Protein AF-A0AA47N9B8-F1 (afdb_monomer_lite)

Foldseek 3Di:
DVVQLLQCLQLQNVPVVVDDPVVVVVSVVVLLVVLLVVVVVVVVVVVVPVVPDPDDDDDDDDDDDDPAPQPVVPQPPDDPDVSSSVVLVVLSVVSSPDDRDDPPDDRLVVLVVCCSSRVSSSVVNVD

Organism: Merluccius polli (NCBI:txid89951)

pLDDT: mean 72.61, std 20.31, range [30.66, 91.56]

Structure (mmCIF, N/CA/C/O backbone):
data_AF-A0AA47N9B8-F1
#
_entry.id   AF-A0AA47N9B8-F1
#
loop_
_atom_site.group_PDB
_atom_site.id
_atom_site.type_symbol
_atom_site.label_atom_id
_atom_site.label_alt_id
_atom_site.label_comp_id
_atom_site.label_asym_id
_atom_site.label_entity_id
_atom_site.label_seq_id
_atom_site.pdbx_PDB_ins_code
_atom_site.Cartn_x
_atom_site.Cartn_y
_atom_site.Cartn_z
_atom_site.occupancy
_atom_site.B_iso_or_equiv
_atom_site.auth_seq_id
_atom_site.auth_comp_id
_atom_site.auth_asym_id
_atom_site.auth_atom_id
_atom_site.pdbx_PDB_model_num
ATOM 1 N N . MET A 1 1 ? -1.072 -15.631 8.085 1.00 52.84 1 MET A N 1
ATOM 2 C CA . MET A 1 1 ? -1.452 -14.961 6.818 1.00 52.84 1 MET A CA 1
ATOM 3 C C . MET A 1 1 ? -0.482 -13.812 6.495 1.00 52.84 1 MET A C 1
ATOM 5 O O . MET A 1 1 ? -0.861 -12.655 6.611 1.00 52.84 1 MET A O 1
ATOM 9 N N . ARG A 1 2 ? 0.783 -14.103 6.144 1.00 69.06 2 ARG A N 1
ATOM 10 C CA . ARG A 1 2 ? 1.738 -13.087 5.628 1.00 69.06 2 ARG A CA 1
ATOM 11 C C . ARG A 1 2 ? 1.718 -12.980 4.096 1.00 69.06 2 ARG A C 1
ATOM 13 O O . ARG A 1 2 ? 2.203 -12.012 3.534 1.00 69.06 2 ARG A O 1
ATOM 20 N N . LEU A 1 3 ? 1.128 -13.972 3.428 1.00 83.00 3 LEU A N 1
ATOM 21 C CA . LEU A 1 3 ? 1.100 -14.052 1.970 1.00 83.00 3 LEU A CA 1
ATOM 22 C C . LEU A 1 3 ? 0.255 -12.938 1.343 1.00 83.00 3 LEU A C 1
ATOM 24 O O . LEU A 1 3 ? 0.681 -12.325 0.375 1.00 83.00 3 LEU A O 1
ATOM 28 N N . ASN A 1 4 ? -0.912 -12.642 1.916 1.00 86.31 4 ASN A N 1
ATOM 29 C CA . ASN A 1 4 ? -1.838 -11.669 1.333 1.00 86.31 4 ASN A CA 1
ATOM 30 C C . ASN A 1 4 ? -1.316 -10.230 1.456 1.00 86.31 4 ASN A C 1
ATOM 32 O O . ASN A 1 4 ? -1.486 -9.440 0.535 1.00 86.31 4 ASN A O 1
ATOM 36 N N . THR A 1 5 ? -0.638 -9.904 2.563 1.00 87.38 5 THR A N 1
ATOM 37 C CA . THR A 1 5 ? 0.009 -8.596 2.748 1.00 87.38 5 THR A CA 1
ATOM 38 C C . THR A 1 5 ? 1.197 -8.436 1.801 1.00 87.38 5 THR A C 1
ATOM 40 O O . THR A 1 5 ? 1.285 -7.431 1.107 1.00 87.38 5 THR A O 1
ATOM 43 N N . ALA A 1 6 ? 2.046 -9.463 1.675 1.00 87.38 6 ALA A N 1
ATOM 44 C CA . ALA A 1 6 ? 3.146 -9.461 0.710 1.00 87.38 6 ALA A CA 1
ATOM 45 C C . ALA A 1 6 ? 2.652 -9.389 -0.746 1.00 87.38 6 ALA A C 1
ATOM 47 O O . ALA A 1 6 ? 3.266 -8.726 -1.572 1.00 87.38 6 ALA A O 1
ATOM 48 N N . SER A 1 7 ? 1.519 -10.029 -1.054 1.00 89.00 7 SER A N 1
ATOM 49 C CA . SER A 1 7 ? 0.903 -9.974 -2.385 1.00 89.00 7 SER A CA 1
ATOM 50 C C . SER A 1 7 ? 0.353 -8.585 -2.703 1.00 89.00 7 SER A C 1
ATOM 52 O O . SER A 1 7 ? 0.436 -8.155 -3.843 1.00 89.00 7 SER A O 1
ATOM 54 N N . TYR A 1 8 ? -0.186 -7.863 -1.718 1.00 89.75 8 TYR A N 1
ATOM 55 C CA . TYR A 1 8 ? -0.628 -6.480 -1.920 1.00 89.75 8 TYR A CA 1
ATOM 56 C C . TYR A 1 8 ? 0.553 -5.551 -2.224 1.00 89.75 8 TYR A C 1
ATOM 58 O O . TYR A 1 8 ? 0.480 -4.706 -3.114 1.00 89.75 8 TYR A O 1
ATOM 66 N N . LEU A 1 9 ? 1.662 -5.735 -1.507 1.00 90.12 9 LEU A N 1
ATOM 67 C CA . LEU A 1 9 ? 2.900 -4.974 -1.692 1.00 90.12 9 LEU A CA 1
ATOM 68 C C . LEU A 1 9 ? 3.682 -5.397 -2.943 1.00 90.12 9 LEU A C 1
ATOM 70 O O . LEU A 1 9 ? 4.747 -4.853 -3.220 1.00 90.12 9 LEU A O 1
ATOM 74 N N . ASP A 1 10 ? 3.176 -6.359 -3.709 1.00 89.38 10 ASP A N 1
ATOM 75 C CA . ASP A 1 10 ? 3.712 -6.685 -5.018 1.00 89.38 10 ASP A CA 1
ATOM 76 C C . ASP A 1 10 ? 2.966 -5.864 -6.088 1.00 89.38 10 ASP A C 1
ATOM 78 O O . ASP A 1 10 ? 1.774 -6.097 -6.317 1.00 89.38 10 ASP A O 1
ATOM 82 N N . PRO A 1 11 ? 3.649 -4.953 -6.808 1.00 87.38 11 PRO A N 1
ATOM 83 C CA . PRO A 1 11 ? 3.044 -4.134 -7.862 1.00 87.38 11 PRO A CA 1
ATOM 84 C C . PRO A 1 11 ? 2.436 -4.952 -9.012 1.00 87.38 11 PRO A C 1
ATOM 86 O O . PRO A 1 11 ? 1.704 -4.422 -9.845 1.00 87.38 11 PRO A O 1
ATOM 89 N N . ARG A 1 12 ? 2.733 -6.255 -9.096 1.00 87.56 12 ARG A N 1
ATOM 90 C CA . ARG A 1 12 ? 2.124 -7.179 -10.064 1.00 87.56 12 ARG A CA 1
ATOM 91 C C . ARG A 1 12 ? 0.718 -7.619 -9.642 1.00 87.56 12 ARG A C 1
ATOM 93 O O . ARG A 1 12 ? -0.083 -8.004 -10.489 1.00 87.56 12 ARG A O 1
ATOM 100 N N . PHE A 1 13 ? 0.402 -7.557 -8.347 1.00 85.56 13 PHE A N 1
ATOM 101 C CA . PHE A 1 13 ? -0.820 -8.104 -7.749 1.00 85.56 13 PHE A CA 1
ATOM 102 C C . PHE A 1 13 ? -1.672 -7.051 -7.014 1.00 85.56 13 PHE A C 1
ATOM 104 O O . PHE A 1 13 ? -2.461 -7.402 -6.135 1.00 85.56 13 PHE A O 1
ATOM 111 N N . LEU A 1 14 ? -1.602 -5.784 -7.450 1.00 79.50 14 LEU A N 1
ATOM 112 C CA . LEU A 1 14 ? -2.298 -4.613 -6.878 1.00 79.50 14 LEU A CA 1
ATOM 113 C C .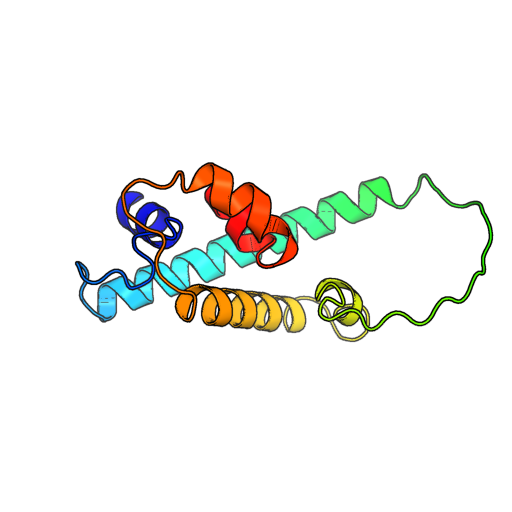 LEU A 1 14 ? -3.762 -4.856 -6.482 1.00 79.50 14 LEU A C 1
ATOM 115 O O . LEU A 1 14 ? -4.232 -4.398 -5.446 1.00 79.50 14 LEU A O 1
ATOM 119 N N . ARG A 1 15 ? -4.510 -5.581 -7.319 1.00 79.81 15 ARG A N 1
ATOM 120 C CA . ARG A 1 15 ? -5.965 -5.743 -7.166 1.00 79.81 15 ARG A CA 1
ATOM 121 C C . ARG A 1 15 ? -6.377 -6.952 -6.336 1.00 79.81 15 ARG A C 1
ATOM 123 O O . ARG A 1 15 ? -7.571 -7.149 -6.147 1.00 79.81 15 ARG A O 1
ATOM 130 N N . LEU A 1 16 ? -5.422 -7.780 -5.894 1.00 84.69 16 LEU A N 1
ATOM 131 C CA . LEU A 1 16 ? -5.682 -8.999 -5.119 1.00 84.69 16 LEU A CA 1
ATOM 132 C C . LEU A 1 16 ? -6.866 -9.820 -5.673 1.00 84.69 16 LEU A C 1
ATOM 134 O O . LEU A 1 16 ? -7.707 -10.303 -4.921 1.00 84.69 16 LEU A O 1
ATOM 138 N N . ILE A 1 17 ? -6.936 -9.984 -7.002 1.00 83.56 17 ILE A N 1
ATOM 139 C CA . ILE A 1 17 ? -8.084 -10.601 -7.703 1.00 83.56 17 ILE A CA 1
ATOM 140 C C . ILE A 1 17 ? -8.382 -12.045 -7.270 1.00 83.56 17 ILE A C 1
ATOM 142 O O . ILE A 1 17 ? -9.436 -12.582 -7.582 1.00 83.56 17 ILE A O 1
ATOM 146 N N . HIS A 1 18 ? -7.438 -12.672 -6.572 1.00 83.25 18 HIS A N 1
ATOM 147 C CA . HIS A 1 18 ? -7.546 -14.018 -6.024 1.00 83.25 18 HIS A CA 1
ATOM 148 C C . HIS A 1 18 ? -8.242 -14.062 -4.649 1.00 83.25 18 HIS A C 1
ATOM 150 O O . HIS A 1 18 ? -8.471 -15.149 -4.127 1.00 83.25 18 HIS A O 1
ATOM 156 N N . LEU A 1 19 ? -8.551 -12.909 -4.046 1.00 87.62 19 LEU A N 1
ATOM 157 C CA . LEU A 1 19 ? -9.214 -12.790 -2.747 1.00 87.62 19 LEU A CA 1
ATOM 158 C C . LEU A 1 19 ? -10.635 -12.242 -2.890 1.00 87.62 19 LEU A C 1
ATOM 160 O O . LEU A 1 19 ? -10.911 -11.405 -3.748 1.00 87.62 19 LEU A O 1
ATOM 164 N N . GLU A 1 20 ? -11.518 -12.657 -1.984 1.00 90.19 20 GLU A N 1
ATOM 165 C CA . GLU A 1 20 ? -12.847 -12.062 -1.815 1.00 90.19 20 GLU A CA 1
ATOM 166 C C . GLU A 1 20 ? -12.761 -10.635 -1.258 1.00 90.19 20 GLU A C 1
ATOM 168 O O . GLU A 1 20 ? -11.800 -10.286 -0.568 1.00 90.19 20 GLU A O 1
ATOM 173 N N . ARG A 1 21 ? -13.795 -9.815 -1.493 1.00 87.31 21 ARG A N 1
ATOM 174 C CA . ARG A 1 21 ? -13.819 -8.408 -1.050 1.00 87.31 21 ARG A CA 1
ATOM 175 C C . ARG A 1 21 ? -13.578 -8.246 0.452 1.00 87.31 21 ARG A C 1
ATOM 177 O O . ARG A 1 21 ? -12.796 -7.385 0.840 1.00 87.31 21 ARG A O 1
ATOM 184 N N . ASP A 1 22 ? -14.148 -9.119 1.279 1.00 90.19 22 ASP A N 1
ATOM 185 C CA . ASP A 1 22 ? -13.959 -9.072 2.735 1.00 90.19 22 ASP A CA 1
ATOM 186 C C . ASP A 1 22 ? -12.501 -9.341 3.134 1.00 90.19 22 ASP A C 1
ATOM 188 O O . ASP A 1 22 ? -11.968 -8.749 4.072 1.00 90.19 22 ASP A O 1
ATOM 192 N N . GLN A 1 23 ? -11.823 -10.230 2.403 1.00 88.44 23 GLN A N 1
ATOM 193 C CA . GLN A 1 23 ? -10.409 -10.535 2.622 1.00 88.44 23 GLN A CA 1
ATOM 194 C C . GLN A 1 23 ? -9.517 -9.399 2.118 1.00 88.44 23 GLN A C 1
ATOM 196 O O . GLN A 1 23 ? -8.545 -9.051 2.784 1.00 88.44 23 GLN A O 1
ATOM 201 N N . GLN A 1 24 ? -9.859 -8.787 0.982 1.00 89.12 24 GLN A N 1
ATOM 202 C CA . GLN A 1 24 ? -9.160 -7.607 0.471 1.00 89.12 24 GLN A CA 1
ATOM 203 C C . GLN A 1 24 ? -9.242 -6.449 1.469 1.00 89.12 24 GLN A C 1
ATOM 205 O O . GLN A 1 24 ? -8.222 -5.833 1.771 1.00 89.12 24 GLN A O 1
ATOM 210 N N . GLN A 1 25 ? -10.425 -6.191 2.033 1.00 89.12 25 GLN A N 1
ATOM 211 C CA . GLN A 1 25 ? -10.611 -5.138 3.026 1.00 89.12 25 GLN A CA 1
ATOM 212 C C . GLN A 1 25 ? -9.784 -5.398 4.291 1.00 89.12 25 GLN A C 1
ATOM 214 O O . GLN A 1 25 ? -9.053 -4.512 4.725 1.00 89.12 25 GLN A O 1
ATOM 219 N N . LYS A 1 26 ? -9.791 -6.631 4.815 1.00 90.94 26 LYS A N 1
ATOM 220 C CA . LYS A 1 26 ? -8.945 -7.015 5.960 1.00 90.94 26 LYS A CA 1
ATOM 221 C C . LYS A 1 26 ? -7.457 -6.793 5.695 1.00 90.94 26 LYS A C 1
ATOM 223 O O . LYS A 1 26 ? -6.728 -6.378 6.592 1.00 90.94 26 LYS A O 1
ATOM 228 N N . VAL A 1 27 ? -6.988 -7.080 4.479 1.00 90.19 27 VAL A N 1
ATOM 229 C CA . VAL A 1 27 ? -5.587 -6.846 4.095 1.00 90.19 27 VAL A CA 1
ATOM 230 C C . VAL A 1 27 ? -5.279 -5.351 4.052 1.00 90.19 27 VAL A C 1
ATOM 232 O O . VAL A 1 27 ? -4.251 -4.944 4.584 1.00 90.19 27 VAL A O 1
ATOM 235 N N . ARG A 1 28 ? -6.175 -4.532 3.490 1.00 88.75 28 ARG A N 1
ATOM 236 C CA . ARG A 1 28 ? -6.019 -3.069 3.435 1.00 88.75 28 ARG A CA 1
ATOM 237 C C . ARG A 1 28 ? -5.986 -2.445 4.826 1.00 88.75 28 ARG A C 1
ATOM 239 O O . ARG A 1 28 ? -5.090 -1.661 5.110 1.00 88.75 28 ARG A O 1
ATOM 246 N N . GLU A 1 29 ? -6.923 -2.813 5.696 1.00 90.38 29 GLU A N 1
ATOM 247 C CA . GLU A 1 29 ? -6.979 -2.324 7.081 1.00 90.38 29 GLU A CA 1
ATOM 248 C C . GLU A 1 29 ? -5.714 -2.701 7.851 1.00 90.38 29 GLU A C 1
ATOM 250 O O . GLU A 1 29 ? -5.134 -1.872 8.552 1.00 90.38 29 GLU A O 1
ATOM 255 N N . LYS A 1 30 ? -5.236 -3.932 7.656 1.00 90.44 30 LYS A N 1
ATOM 256 C CA . LYS A 1 30 ? -3.992 -4.392 8.261 1.00 90.44 30 LYS A CA 1
ATOM 257 C C . LYS A 1 30 ? -2.779 -3.601 7.766 1.00 90.44 30 LYS A C 1
ATOM 259 O O . LYS A 1 30 ? -1.969 -3.183 8.584 1.00 90.44 30 LYS A O 1
ATOM 264 N N . ILE A 1 31 ? -2.663 -3.381 6.457 1.00 90.25 31 ILE A N 1
ATOM 265 C CA . ILE A 1 31 ? -1.561 -2.599 5.878 1.00 90.25 31 ILE A CA 1
ATOM 266 C C . ILE A 1 31 ? -1.619 -1.148 6.338 1.00 90.25 31 ILE A C 1
ATOM 268 O O . ILE A 1 31 ? -0.585 -0.599 6.687 1.00 90.25 31 ILE A O 1
ATOM 272 N N . LYS A 1 32 ? -2.810 -0.548 6.421 1.00 89.75 32 LYS A N 1
ATOM 273 C CA . LYS A 1 32 ? -2.977 0.796 6.981 1.00 89.75 32 LYS A CA 1
ATOM 274 C C . LYS A 1 32 ? -2.447 0.868 8.416 1.00 89.75 32 LYS A C 1
ATOM 276 O O . LYS A 1 32 ? -1.708 1.790 8.727 1.00 89.75 32 LYS A O 1
ATOM 281 N N . GLY A 1 33 ? -2.771 -0.117 9.257 1.00 87.88 33 GLY A N 1
ATOM 282 C CA . GLY A 1 33 ? -2.244 -0.196 10.622 1.00 87.88 33 GLY A CA 1
ATOM 283 C C . GLY A 1 33 ? -0.721 -0.347 10.671 1.00 87.88 33 GLY A C 1
ATOM 284 O O . GLY A 1 33 ? -0.065 0.361 11.426 1.00 87.88 33 GLY A O 1
ATOM 285 N N . GLU A 1 34 ? -0.145 -1.222 9.840 1.00 88.25 34 GLU A N 1
ATOM 286 C CA . GLU A 1 34 ? 1.315 -1.389 9.755 1.00 88.25 34 GLU A CA 1
ATOM 287 C C . GLU A 1 34 ? 2.012 -0.116 9.246 1.00 88.25 34 GLU A C 1
ATOM 289 O O . GLU A 1 34 ? 3.058 0.254 9.769 1.00 88.25 34 GLU A O 1
ATOM 294 N N . LEU A 1 35 ? 1.415 0.596 8.286 1.00 87.62 35 LEU A N 1
ATOM 295 C CA . LEU A 1 35 ? 1.921 1.879 7.797 1.00 87.62 35 LEU A CA 1
ATOM 296 C C . LE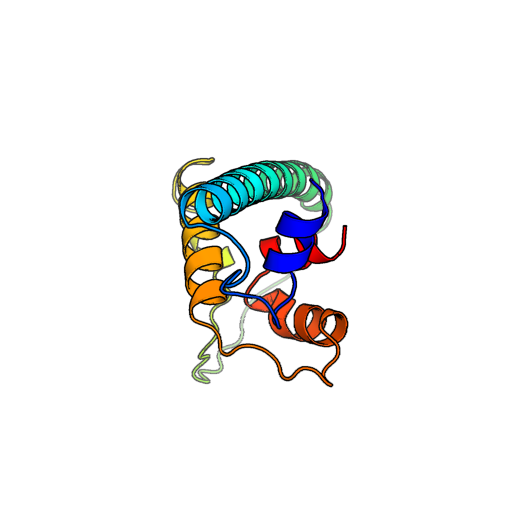U A 1 35 ? 1.874 2.969 8.869 1.00 87.62 35 LEU A C 1
ATOM 298 O O . LEU A 1 35 ? 2.816 3.745 8.965 1.00 87.62 35 LEU A O 1
ATOM 302 N N . THR A 1 36 ? 0.813 3.029 9.680 1.00 86.50 36 THR A N 1
ATOM 303 C CA . THR A 1 36 ? 0.726 3.988 10.791 1.00 86.50 36 THR A CA 1
ATOM 304 C C . THR A 1 36 ? 1.831 3.749 11.814 1.00 86.50 36 THR A C 1
ATOM 306 O O . THR A 1 36 ? 2.503 4.701 12.188 1.00 86.50 36 THR A O 1
ATOM 309 N N . VAL A 1 37 ? 2.094 2.490 12.181 1.00 86.12 37 VAL A N 1
ATOM 310 C CA . VAL A 1 37 ? 3.197 2.149 13.097 1.00 86.12 37 VAL A CA 1
ATOM 311 C C . VAL A 1 37 ? 4.555 2.544 12.509 1.00 86.12 37 VAL A C 1
ATOM 313 O O . VAL A 1 37 ? 5.403 3.053 13.229 1.00 86.12 37 VAL A O 1
ATOM 316 N N . ILE A 1 38 ? 4.771 2.338 11.205 1.00 82.56 38 ILE A N 1
ATOM 317 C CA . ILE A 1 38 ? 6.026 2.733 10.543 1.00 82.56 38 ILE A CA 1
ATOM 318 C C . ILE A 1 38 ? 6.183 4.252 10.505 1.00 82.56 38 ILE A C 1
ATOM 320 O O . ILE A 1 38 ? 7.274 4.743 10.766 1.00 82.56 38 ILE A O 1
ATOM 324 N N . ALA A 1 39 ? 5.114 4.982 10.186 1.00 79.44 39 ALA A N 1
ATOM 325 C CA . ALA A 1 39 ? 5.145 6.439 10.152 1.00 79.44 39 ALA A CA 1
ATOM 326 C C . ALA A 1 39 ? 5.430 7.027 11.543 1.00 79.44 39 ALA A C 1
ATOM 328 O O . ALA A 1 39 ? 6.204 7.968 11.659 1.00 79.44 39 ALA A O 1
ATOM 329 N N . GLU A 1 40 ? 4.859 6.447 12.601 1.00 76.75 40 GLU A N 1
ATOM 330 C CA . GLU A 1 40 ? 5.169 6.825 13.986 1.00 76.75 40 GLU A CA 1
ATOM 331 C C . GLU A 1 40 ? 6.629 6.491 14.354 1.00 76.75 40 GLU A C 1
ATOM 333 O O . GLU A 1 40 ? 7.320 7.344 14.900 1.00 76.75 40 GLU A O 1
ATOM 338 N N . GLU A 1 41 ? 7.143 5.311 13.968 1.00 71.56 41 GLU A N 1
ATOM 339 C CA . GLU A 1 41 ? 8.560 4.936 14.159 1.00 71.56 41 GLU A CA 1
ATOM 340 C C . GLU A 1 41 ? 9.553 5.870 13.433 1.00 71.56 41 GLU A C 1
ATOM 342 O O . GLU A 1 41 ? 10.723 5.915 13.823 1.00 71.56 41 GLU A O 1
ATOM 347 N N . GLU A 1 42 ? 9.156 6.544 12.346 1.00 65.12 42 GLU A N 1
ATOM 348 C CA . GLU A 1 42 ? 10.022 7.493 11.627 1.00 65.12 42 GLU A CA 1
ATOM 349 C C . GLU A 1 42 ? 10.055 8.865 12.306 1.00 65.12 42 GLU A C 1
ATOM 351 O O . GLU A 1 42 ? 11.142 9.415 12.459 1.00 65.12 42 GLU A O 1
ATOM 356 N N . VAL A 1 43 ? 8.924 9.362 12.823 1.00 56.97 43 VAL A N 1
ATOM 357 C CA . VAL A 1 43 ? 8.884 10.618 13.600 1.00 56.97 43 VAL A CA 1
ATOM 358 C C . VAL A 1 43 ? 9.827 10.547 14.809 1.00 56.97 43 VAL A C 1
ATOM 360 O O . VAL A 1 43 ? 10.597 11.473 15.044 1.00 56.97 43 VAL A O 1
ATOM 363 N N . ASP A 1 44 ? 9.857 9.413 15.518 1.00 48.47 44 ASP A N 1
ATOM 364 C CA . ASP A 1 44 ? 10.779 9.203 16.646 1.00 48.47 44 ASP A CA 1
ATOM 365 C C . ASP A 1 44 ? 12.268 9.150 16.235 1.00 48.47 44 ASP A C 1
ATOM 367 O O . ASP A 1 44 ? 13.146 9.387 17.064 1.00 48.47 44 ASP A O 1
ATOM 371 N N . LYS A 1 45 ? 12.586 8.828 14.972 1.00 49.50 45 LYS A N 1
ATOM 372 C CA . LYS A 1 45 ? 13.973 8.794 14.463 1.00 49.50 45 LYS A CA 1
ATOM 373 C C . LYS A 1 45 ? 14.431 10.129 13.899 1.00 49.50 45 LYS A C 1
ATOM 375 O O . LYS A 1 45 ? 15.622 10.429 13.951 1.00 49.50 45 LYS A O 1
ATOM 380 N N . GLU A 1 46 ? 13.510 10.909 13.350 1.00 44.94 46 GLU A N 1
ATOM 381 C CA . GLU A 1 46 ? 13.804 12.231 12.810 1.00 44.94 46 GLU A CA 1
ATOM 382 C C . GLU A 1 46 ? 14.182 13.206 13.937 1.00 44.94 46 GLU A C 1
ATOM 384 O O . GLU A 1 46 ? 15.170 13.921 13.790 1.00 44.94 46 GLU A O 1
ATOM 389 N N . ASP A 1 47 ? 13.527 13.144 15.106 1.00 36.47 47 ASP A N 1
ATOM 390 C CA . ASP A 1 47 ? 13.856 13.965 16.290 1.00 36.47 47 ASP A CA 1
ATOM 391 C C . ASP A 1 47 ? 15.285 13.735 16.850 1.00 36.47 47 ASP A C 1
ATOM 393 O O . ASP A 1 47 ? 15.853 14.625 17.490 1.00 36.47 47 ASP A O 1
ATOM 397 N N . GLU A 1 48 ? 15.923 12.588 16.578 1.00 38.38 48 GLU A N 1
ATOM 398 C CA . GLU A 1 48 ? 17.322 12.329 16.970 1.00 38.38 48 GLU A CA 1
ATOM 399 C C . GLU A 1 48 ? 18.360 12.885 15.971 1.00 38.38 48 GLU A C 1
ATOM 401 O O . GLU A 1 48 ? 19.505 13.137 16.360 1.00 38.38 48 GLU A O 1
ATOM 406 N N . GLU A 1 49 ? 17.996 13.130 14.704 1.00 39.25 49 GLU A N 1
ATOM 407 C CA . GLU A 1 49 ? 18.934 13.607 13.670 1.00 39.25 49 GLU A CA 1
ATOM 408 C C . GLU A 1 49 ? 18.876 15.127 13.405 1.00 39.25 49 GLU A C 1
ATOM 410 O O . GLU A 1 49 ? 19.854 15.690 12.898 1.00 39.25 49 GLU A O 1
ATOM 415 N N . VAL A 1 50 ? 17.815 15.850 13.805 1.00 39.91 50 VAL A N 1
ATOM 416 C CA . VAL A 1 50 ? 17.719 17.313 13.553 1.00 39.91 50 VAL A CA 1
ATOM 417 C C . VAL A 1 50 ? 18.577 18.174 14.499 1.00 39.91 50 VAL A C 1
ATOM 419 O O . VAL A 1 50 ? 18.752 19.372 14.268 1.00 39.91 50 VAL A O 1
ATOM 422 N N . ALA A 1 51 ? 19.193 17.603 15.539 1.00 37.03 51 ALA A N 1
ATOM 423 C CA . ALA A 1 51 ? 20.038 18.360 16.473 1.00 37.03 51 ALA A CA 1
ATOM 424 C C . ALA A 1 51 ? 21.462 18.664 15.950 1.00 37.03 51 ALA A C 1
ATOM 426 O O . ALA A 1 51 ? 22.208 19.394 16.606 1.00 37.03 51 ALA A O 1
ATOM 427 N N . ALA A 1 52 ? 21.869 18.128 14.791 1.00 40.72 52 ALA A N 1
ATOM 428 C CA . ALA A 1 52 ? 23.274 18.156 14.367 1.00 40.72 52 ALA A CA 1
ATOM 429 C C . ALA A 1 52 ? 23.629 19.115 13.217 1.00 40.72 52 ALA A C 1
ATOM 431 O O . ALA A 1 52 ? 24.820 19.298 12.964 1.00 40.72 52 ALA A O 1
ATOM 432 N N . MET A 1 53 ? 22.678 19.739 12.510 1.00 37.47 53 MET A N 1
ATOM 433 C CA . MET A 1 53 ? 23.015 20.507 11.294 1.00 37.47 53 MET A CA 1
ATOM 434 C C . MET A 1 53 ? 22.323 21.870 11.197 1.00 37.47 53 MET A C 1
ATOM 436 O O . MET A 1 53 ? 21.693 22.208 10.201 1.00 37.47 53 MET A O 1
ATOM 440 N N . ALA A 1 54 ? 22.514 22.711 12.212 1.00 42.34 54 ALA A N 1
ATOM 441 C CA . ALA A 1 54 ? 22.366 24.152 12.045 1.00 42.34 54 ALA A CA 1
ATOM 442 C C . ALA A 1 54 ? 23.689 24.736 11.527 1.00 42.34 54 ALA A C 1
ATOM 444 O O . ALA A 1 54 ? 24.619 24.886 12.314 1.00 42.34 54 ALA A O 1
ATOM 445 N N . THR A 1 55 ? 23.787 25.050 10.227 1.00 36.03 55 THR A N 1
ATOM 446 C CA . THR A 1 55 ? 24.479 26.234 9.657 1.00 36.03 55 THR A CA 1
ATOM 447 C C . THR A 1 55 ? 24.442 26.182 8.123 1.00 36.03 55 THR A C 1
ATOM 449 O O . THR A 1 55 ? 25.046 25.294 7.529 1.00 36.03 55 THR A O 1
ATOM 452 N N . GLY A 1 56 ? 23.852 27.205 7.486 1.00 33.72 56 GLY A N 1
ATOM 453 C CA . GLY A 1 56 ? 24.348 27.694 6.189 1.00 33.72 56 GLY A CA 1
ATOM 454 C C . GLY A 1 56 ? 23.339 27.932 5.055 1.00 33.72 56 GLY A C 1
ATOM 455 O O . GLY A 1 56 ? 23.200 27.091 4.183 1.00 33.72 56 GLY A O 1
ATOM 456 N N . THR A 1 57 ? 22.779 29.149 5.023 1.00 32.75 57 THR A N 1
ATOM 457 C CA . THR A 1 57 ? 22.738 30.070 3.856 1.00 32.75 57 THR A CA 1
ATOM 458 C C . THR A 1 57 ? 21.904 29.725 2.595 1.00 32.75 57 THR A C 1
ATOM 460 O O . THR A 1 57 ? 22.236 28.840 1.818 1.00 32.75 57 THR A O 1
ATOM 463 N N . ALA A 1 58 ? 20.878 30.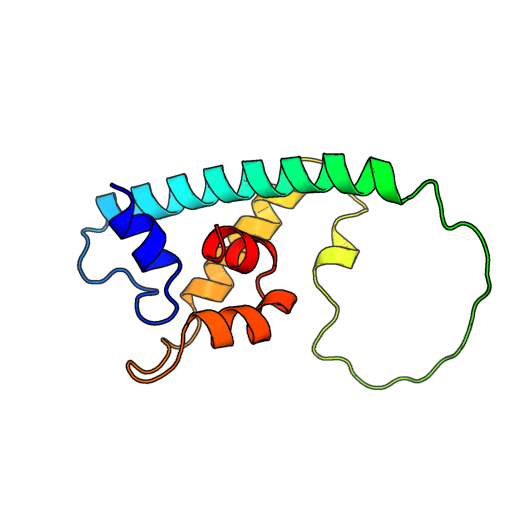554 2.335 1.00 36.84 58 ALA A N 1
ATOM 464 C CA . ALA A 1 58 ? 20.121 30.713 1.070 1.00 36.84 58 ALA A CA 1
ATOM 465 C C . ALA A 1 58 ? 20.860 31.644 0.059 1.00 36.84 58 ALA A C 1
ATOM 467 O O . ALA A 1 58 ? 21.936 32.126 0.419 1.00 36.84 58 ALA A O 1
ATOM 468 N N . PRO A 1 59 ? 20.311 32.080 -1.108 1.00 56.53 59 PRO A N 1
ATOM 469 C CA . PRO A 1 59 ? 19.194 31.608 -1.954 1.00 56.53 59 PRO A CA 1
ATOM 470 C C . PRO A 1 59 ? 19.597 31.438 -3.453 1.00 56.53 59 PRO A C 1
ATOM 472 O O . PRO A 1 59 ? 20.670 31.867 -3.874 1.00 56.53 59 PRO A O 1
ATOM 475 N N . GLY A 1 60 ? 18.722 30.885 -4.305 1.00 30.66 60 GLY A N 1
ATOM 476 C CA . GLY A 1 60 ? 18.938 30.895 -5.762 1.00 30.66 60 GLY A CA 1
ATOM 477 C C . GLY A 1 60 ? 17.756 30.380 -6.583 1.00 30.66 60 GLY A C 1
ATOM 478 O O . GLY A 1 60 ? 17.548 29.176 -6.688 1.00 30.66 60 GLY A O 1
ATOM 479 N N . GLU A 1 61 ? 17.003 31.312 -7.167 1.00 44.53 61 GLU A N 1
ATOM 480 C CA . GLU A 1 61 ? 15.930 31.095 -8.144 1.00 44.53 61 GLU A CA 1
ATOM 481 C C . GLU A 1 61 ? 16.390 30.268 -9.352 1.00 44.53 61 GLU A C 1
ATOM 483 O O . GLU A 1 61 ? 17.429 30.564 -9.935 1.00 44.53 61 GLU A O 1
ATOM 488 N N . ASN A 1 62 ? 15.569 29.301 -9.776 1.00 42.34 62 ASN A N 1
ATOM 489 C CA . ASN A 1 62 ? 15.347 28.959 -11.184 1.00 42.34 62 ASN A CA 1
ATOM 490 C C . ASN A 1 62 ? 14.011 28.218 -11.318 1.00 42.34 62 ASN A C 1
ATOM 492 O O . ASN A 1 62 ? 13.863 27.063 -10.926 1.00 42.34 62 ASN A O 1
ATOM 496 N N . HIS A 1 63 ? 13.031 28.917 -11.884 1.00 49.62 63 HIS A N 1
ATOM 497 C CA . HIS A 1 63 ? 11.709 28.409 -12.224 1.00 49.62 63 HIS A CA 1
ATOM 498 C C . HIS A 1 63 ? 11.823 27.349 -13.330 1.00 49.62 63 HIS A C 1
ATOM 500 O O . HIS A 1 63 ? 11.922 27.676 -14.514 1.00 49.62 63 HIS A O 1
ATOM 506 N N . ASN A 1 64 ? 11.791 26.074 -12.943 1.00 40.31 64 ASN A N 1
ATOM 507 C CA . ASN A 1 64 ? 11.533 24.967 -13.851 1.00 40.31 64 ASN A CA 1
ATOM 508 C C . ASN A 1 64 ? 10.385 24.148 -13.261 1.00 40.31 64 ASN A C 1
ATOM 510 O O . ASN A 1 64 ? 10.482 23.651 -12.143 1.00 40.31 64 ASN A O 1
ATOM 514 N N . GLN A 1 65 ? 9.272 24.097 -13.988 1.00 48.91 65 GLN A N 1
ATOM 515 C CA . GLN A 1 65 ? 8.018 23.469 -13.578 1.00 48.91 65 GLN A CA 1
ATOM 516 C C . GLN A 1 65 ? 8.244 22.017 -13.141 1.00 48.91 65 GLN A C 1
ATOM 518 O O . GLN A 1 65 ? 8.415 21.116 -13.963 1.00 48.91 65 GLN A O 1
ATOM 523 N N . CYS A 1 66 ? 8.246 21.816 -11.824 1.00 38.75 66 CYS A N 1
ATOM 524 C CA . CYS A 1 66 ? 8.356 20.526 -11.172 1.00 38.75 66 CYS A CA 1
ATOM 525 C C . CYS A 1 66 ? 6.955 19.910 -11.065 1.00 38.75 66 CYS A C 1
ATOM 527 O O . CYS A 1 66 ? 6.171 20.251 -10.183 1.00 38.75 66 CYS A O 1
ATOM 529 N N . TYR A 1 67 ? 6.622 18.982 -11.964 1.00 50.31 67 TYR A N 1
ATOM 530 C CA . TYR A 1 67 ? 5.610 17.967 -11.660 1.00 50.31 67 TYR A CA 1
ATOM 531 C C . TYR A 1 67 ? 6.217 16.999 -10.639 1.00 50.31 67 TYR A C 1
ATOM 533 O O . TYR A 1 67 ? 6.687 15.923 -11.002 1.00 50.31 67 TYR A O 1
ATOM 541 N N . GLY A 1 68 ? 6.293 17.410 -9.377 1.00 44.31 68 GLY A N 1
ATOM 542 C CA . GLY A 1 68 ? 6.961 16.601 -8.363 1.00 44.31 68 GLY A CA 1
ATOM 543 C C . GLY A 1 68 ? 7.366 17.364 -7.116 1.00 44.31 68 GLY A C 1
ATOM 544 O O . GLY A 1 68 ? 8.448 17.106 -6.601 1.00 44.31 68 GLY A O 1
ATOM 545 N N . GLU A 1 69 ? 6.524 18.282 -6.635 1.00 43.62 69 GLU A N 1
ATOM 546 C CA . GLU A 1 69 ? 6.628 18.709 -5.237 1.00 43.62 69 GLU A CA 1
ATOM 547 C C . GLU A 1 69 ? 6.548 17.440 -4.374 1.00 43.62 69 GLU A C 1
ATOM 549 O O . GLU A 1 69 ? 5.593 16.658 -4.515 1.00 43.62 69 GLU A O 1
ATOM 554 N N . PRO A 1 70 ? 7.567 17.156 -3.554 1.00 48.44 70 PRO A N 1
ATOM 555 C CA . PRO A 1 70 ? 7.572 15.954 -2.762 1.00 48.44 70 PRO A CA 1
ATOM 556 C C . PRO A 1 70 ? 6.516 16.127 -1.663 1.00 48.44 70 PRO A C 1
ATOM 558 O O . PRO A 1 70 ? 6.576 17.022 -0.830 1.00 48.44 70 PRO A O 1
ATOM 561 N N . PHE A 1 71 ? 5.498 15.270 -1.701 1.00 51.12 71 PHE A N 1
ATOM 562 C CA . PHE A 1 71 ? 4.258 15.386 -0.922 1.00 51.12 71 PHE A CA 1
ATOM 563 C C . PHE A 1 71 ? 4.445 15.512 0.609 1.00 51.12 71 PHE A C 1
ATOM 565 O O . PHE A 1 71 ? 3.503 15.872 1.311 1.00 51.12 71 PHE A O 1
ATOM 572 N N . TRP A 1 72 ? 5.645 15.246 1.132 1.00 51.38 72 TRP A N 1
ATOM 573 C CA . TRP A 1 72 ? 5.962 15.352 2.556 1.00 51.38 72 TRP A CA 1
ATOM 574 C C . TRP A 1 72 ? 6.100 16.803 3.059 1.00 51.38 72 TRP A C 1
ATOM 576 O O . TRP A 1 72 ? 5.820 17.045 4.227 1.00 51.38 72 TRP A O 1
ATOM 586 N N . GLU A 1 73 ? 6.403 17.787 2.202 1.00 45.16 73 GLU A N 1
ATOM 587 C CA . GLU A 1 73 ? 6.616 19.188 2.628 1.00 45.16 73 GLU A CA 1
ATOM 588 C C . GLU A 1 73 ? 5.336 19.935 3.062 1.00 45.16 73 GLU A C 1
ATOM 590 O O . GLU A 1 73 ? 5.407 21.025 3.623 1.00 45.16 73 GLU A O 1
ATOM 595 N N . CYS A 1 74 ? 4.141 19.373 2.848 1.00 42.94 74 CYS A N 1
ATOM 596 C CA . CYS A 1 74 ? 2.877 20.010 3.252 1.00 42.94 74 CYS A CA 1
ATOM 597 C C . CYS A 1 74 ? 2.294 19.494 4.579 1.00 42.94 74 CYS A C 1
ATOM 599 O O . CYS A 1 74 ? 1.273 20.018 5.030 1.00 42.94 74 CYS A O 1
ATOM 601 N N . ALA A 1 75 ? 2.897 18.483 5.213 1.00 49.06 75 ALA A N 1
ATOM 602 C CA . ALA A 1 75 ? 2.362 17.902 6.448 1.00 49.06 75 ALA A CA 1
ATOM 603 C C . ALA A 1 75 ? 2.672 18.734 7.711 1.00 49.06 75 ALA A C 1
ATOM 605 O O . ALA A 1 75 ? 2.009 18.559 8.732 1.00 49.06 75 ALA A O 1
ATOM 606 N N . ASP A 1 76 ? 3.612 19.680 7.634 1.00 44.72 76 ASP A N 1
ATOM 607 C CA . ASP A 1 76 ? 4.188 20.359 8.805 1.00 44.72 76 ASP A CA 1
ATOM 608 C C . ASP A 1 76 ? 3.284 21.412 9.479 1.00 44.72 76 ASP A C 1
ATOM 610 O O . ASP A 1 76 ? 3.644 21.998 10.497 1.00 44.72 76 ASP A O 1
ATOM 614 N N . THR A 1 77 ? 2.085 21.693 8.949 1.00 45.19 77 THR A N 1
ATOM 615 C CA . THR A 1 77 ? 1.268 22.820 9.453 1.00 45.19 77 THR A CA 1
ATOM 616 C C . THR A 1 77 ? -0.007 22.455 10.211 1.00 45.19 77 THR A C 1
ATOM 618 O O . THR A 1 77 ? -0.593 23.346 10.825 1.00 45.19 77 THR A O 1
ATOM 621 N N . LEU A 1 78 ? -0.436 21.187 10.285 1.00 43.84 78 LEU A N 1
ATOM 622 C CA . LEU A 1 78 ? -1.616 20.822 11.086 1.00 43.84 78 LEU A CA 1
ATOM 623 C C . LEU A 1 78 ? -1.518 19.425 11.725 1.00 43.84 78 LEU A C 1
ATOM 625 O O . LEU A 1 78 ? -1.862 18.425 11.106 1.00 43.84 78 LEU A O 1
ATOM 629 N N . GLY A 1 79 ? -1.178 19.392 13.017 1.00 40.94 79 GLY A N 1
ATOM 630 C CA . GLY A 1 79 ? -1.718 18.439 13.998 1.00 40.94 79 GLY A CA 1
ATOM 631 C C . GLY A 1 79 ? -1.456 16.949 13.739 1.00 40.94 79 GLY A C 1
ATOM 632 O O . GLY A 1 79 ? -2.212 16.280 13.030 1.00 40.94 79 GLY A O 1
ATOM 633 N N . GLY A 1 80 ? -0.430 16.428 14.418 1.00 55.19 80 GLY A N 1
ATOM 634 C CA . GLY A 1 80 ? 0.023 15.037 14.379 1.00 55.19 80 GLY A CA 1
ATOM 635 C C . GLY A 1 80 ? -1.089 13.983 14.480 1.00 55.19 80 GLY A C 1
ATOM 636 O O . GLY A 1 80 ? -2.126 14.179 15.111 1.00 55.19 80 GLY A O 1
ATOM 637 N N . THR A 1 81 ? -0.848 12.836 13.845 1.00 51.72 81 THR A N 1
ATOM 638 C CA . THR A 1 81 ? -1.708 11.638 13.698 1.00 51.72 81 THR A CA 1
ATOM 639 C C . THR A 1 81 ? -2.839 11.715 12.661 1.00 51.72 81 THR A C 1
ATOM 641 O O . THR A 1 81 ? -2.920 10.836 11.801 1.00 51.72 81 THR A O 1
ATOM 644 N N . SER A 1 82 ? -3.680 12.758 12.652 1.00 57.41 82 SER A N 1
ATOM 645 C CA . SER A 1 82 ? -4.817 12.834 11.707 1.00 57.41 82 SER A CA 1
ATOM 646 C C . SER A 1 82 ? -4.361 13.103 10.265 1.00 57.41 82 SER A C 1
ATOM 648 O O . SER A 1 82 ? -4.854 12.481 9.320 1.00 57.41 82 SER A O 1
ATOM 650 N N . ALA A 1 83 ? -3.352 13.967 10.098 1.00 70.19 83 ALA A N 1
ATOM 651 C CA . ALA A 1 83 ? -2.750 14.263 8.799 1.00 70.19 83 ALA A CA 1
ATOM 652 C C . ALA A 1 83 ? -2.016 13.044 8.203 1.00 70.19 83 ALA A C 1
ATOM 654 O O . ALA A 1 83 ? -2.217 12.726 7.030 1.00 70.19 83 ALA A O 1
ATOM 655 N N . ILE A 1 84 ? -1.258 12.297 9.022 1.00 78.94 84 ILE A N 1
ATOM 656 C CA . ILE A 1 84 ? -0.547 11.074 8.599 1.00 78.94 84 ILE A CA 1
ATOM 657 C C . ILE A 1 84 ? -1.529 10.020 8.076 1.00 78.94 84 ILE A C 1
ATOM 659 O O . ILE A 1 84 ? -1.317 9.436 7.015 1.00 78.94 84 ILE A O 1
ATOM 663 N N . GLY A 1 85 ? -2.653 9.804 8.766 1.00 81.56 85 GLY A N 1
ATOM 664 C CA . GLY A 1 85 ? -3.650 8.823 8.335 1.00 81.56 85 GLY A CA 1
ATOM 665 C C . GLY A 1 85 ? -4.246 9.138 6.957 1.00 81.56 85 GLY A C 1
ATOM 666 O O . GLY A 1 85 ? -4.498 8.218 6.172 1.00 81.56 85 GLY A O 1
ATOM 667 N N . ALA A 1 86 ? -4.443 10.424 6.650 1.00 83.19 86 ALA A N 1
ATOM 668 C CA . ALA A 1 86 ? -4.918 10.886 5.348 1.00 83.19 86 ALA A CA 1
ATOM 669 C C . ALA A 1 86 ? -3.843 10.745 4.256 1.00 83.19 86 ALA A C 1
ATOM 671 O O . ALA A 1 86 ? -4.153 10.277 3.159 1.00 83.19 86 ALA A O 1
ATOM 672 N N . VAL A 1 87 ? -2.585 11.069 4.575 1.00 86.06 87 VAL A N 1
ATOM 673 C CA . VAL A 1 87 ? -1.412 10.878 3.704 1.00 86.06 87 VAL A CA 1
ATOM 674 C C . VAL A 1 87 ? -1.271 9.411 3.292 1.00 86.06 87 VAL A C 1
ATOM 676 O O . VAL A 1 87 ? -1.243 9.105 2.100 1.00 86.06 87 VAL A O 1
ATOM 679 N N . LEU A 1 88 ? -1.289 8.493 4.261 1.00 88.50 88 LEU A N 1
ATOM 680 C CA . LEU A 1 88 ? -1.178 7.053 4.017 1.00 88.50 88 LEU A CA 1
ATOM 681 C C . LEU A 1 88 ? -2.341 6.523 3.176 1.00 88.50 88 LEU A C 1
ATOM 683 O O . LEU A 1 88 ? -2.155 5.717 2.265 1.00 88.50 88 LEU A O 1
ATOM 687 N N . GLN A 1 89 ? -3.560 6.989 3.454 1.00 88.44 89 GLN A N 1
ATOM 688 C CA . GLN A 1 89 ? -4.730 6.587 2.683 1.00 88.44 89 GLN A CA 1
ATOM 689 C C . GLN A 1 89 ? -4.642 7.068 1.229 1.00 88.44 89 GLN A C 1
ATOM 691 O O . GLN A 1 89 ? -4.962 6.308 0.314 1.00 88.44 89 GLN A O 1
ATOM 696 N N . GLN A 1 90 ? -4.181 8.298 1.004 1.00 88.50 90 GLN A N 1
ATOM 697 C CA . GLN A 1 90 ? -3.980 8.840 -0.337 1.00 88.50 90 GLN A CA 1
ATOM 698 C C . GLN A 1 90 ? -2.883 8.084 -1.098 1.00 88.50 90 GLN A C 1
ATOM 700 O O . GLN A 1 90 ? -3.046 7.782 -2.283 1.00 88.50 90 GLN A O 1
ATOM 705 N N . GLU A 1 91 ? -1.790 7.733 -0.420 1.00 91.12 91 GLU A N 1
ATOM 706 C CA . GLU A 1 91 ? -0.707 6.923 -0.976 1.00 91.12 91 GLU A CA 1
ATOM 707 C C . GLU A 1 91 ? -1.226 5.551 -1.434 1.00 91.12 91 GLU A C 1
ATOM 709 O O . GLU A 1 91 ? -1.010 5.158 -2.583 1.00 91.12 91 GLU A O 1
ATOM 714 N N . MET A 1 92 ? -2.002 4.863 -0.586 1.00 90.19 92 MET A N 1
ATOM 715 C CA . MET A 1 92 ? -2.630 3.580 -0.920 1.00 90.19 92 MET A CA 1
ATOM 716 C C . MET A 1 92 ? -3.572 3.687 -2.125 1.00 90.19 92 MET A C 1
ATOM 718 O O . MET A 1 92 ? -3.494 2.859 -3.030 1.00 90.19 92 MET A O 1
ATOM 722 N N . LEU A 1 93 ? -4.424 4.715 -2.188 1.00 89.94 93 LEU A N 1
ATOM 723 C CA . LEU A 1 93 ? -5.323 4.931 -3.332 1.00 89.94 93 LEU A CA 1
ATOM 724 C C . LEU A 1 93 ? -4.548 5.191 -4.633 1.00 89.94 93 LEU A C 1
ATOM 726 O O . LEU A 1 93 ? -4.905 4.691 -5.704 1.00 89.94 93 LEU A O 1
ATOM 730 N N . THR A 1 94 ? -3.455 5.947 -4.543 1.00 90.31 94 THR A N 1
ATOM 731 C CA . THR A 1 94 ? -2.592 6.245 -5.692 1.00 90.31 94 THR A CA 1
ATOM 732 C C . THR A 1 94 ? -1.831 4.999 -6.150 1.00 90.31 94 THR A C 1
ATOM 734 O O . THR A 1 94 ? -1.602 4.817 -7.342 1.00 90.31 94 THR A O 1
ATOM 737 N N . TYR A 1 95 ? -1.458 4.114 -5.228 1.00 90.81 95 TYR A N 1
ATOM 738 C CA . TYR A 1 95 ? -0.842 2.826 -5.540 1.00 90.81 95 TYR A CA 1
ATOM 739 C C . TYR A 1 95 ? -1.840 1.854 -6.191 1.00 90.81 95 TYR A C 1
ATOM 741 O O . TYR A 1 95 ? -1.526 1.226 -7.196 1.00 90.81 95 TYR A O 1
ATOM 749 N N . GLU A 1 96 ? -3.076 1.778 -5.692 1.00 88.38 96 GLU A N 1
ATOM 750 C CA . GLU A 1 96 ? -4.120 0.906 -6.252 1.00 88.38 96 GLU A CA 1
ATOM 751 C C . GLU A 1 96 ? -4.570 1.302 -7.668 1.00 88.38 96 GLU A C 1
ATOM 753 O O . GLU A 1 96 ? -5.017 0.448 -8.442 1.00 88.38 96 GLU A O 1
ATOM 758 N N . SER A 1 97 ? -4.474 2.591 -8.007 1.00 87.56 97 SER A N 1
ATOM 759 C CA . SER A 1 97 ? -4.798 3.108 -9.344 1.00 87.56 97 SER A CA 1
ATOM 760 C C . SER A 1 97 ? -3.655 2.965 -10.356 1.00 87.56 97 SER A C 1
ATOM 762 O O . SER A 1 97 ? -3.874 3.169 -11.552 1.00 87.56 97 SER A O 1
ATOM 764 N N . GLU A 1 98 ? -2.462 2.578 -9.901 1.00 88.44 98 GLU A N 1
ATOM 765 C CA . GLU A 1 98 ? -1.294 2.384 -10.751 1.00 88.44 98 GLU A CA 1
ATOM 766 C C . GLU A 1 98 ? -1.483 1.199 -11.709 1.00 88.44 98 GLU A C 1
ATOM 768 O O . GLU A 1 98 ? -2.259 0.260 -11.483 1.00 88.44 98 GLU A O 1
ATOM 773 N N . THR A 1 99 ? -0.759 1.239 -12.825 1.00 86.06 99 THR A N 1
ATOM 774 C CA . THR A 1 99 ? -0.770 0.119 -13.768 1.00 86.06 99 THR A CA 1
ATOM 775 C C . THR A 1 99 ? -0.019 -1.085 -13.183 1.00 86.06 99 THR A C 1
ATOM 777 O O . THR A 1 99 ? 1.110 -0.925 -12.714 1.00 86.06 99 THR A O 1
ATOM 780 N N . PRO A 1 100 ? -0.608 -2.301 -13.200 1.00 85.12 100 PRO A N 1
ATOM 781 C CA . PRO A 1 100 ? 0.080 -3.485 -12.710 1.00 85.12 100 PRO A CA 1
ATOM 782 C C . PRO A 1 100 ? 1.379 -3.724 -13.470 1.00 85.12 100 PRO A C 1
ATOM 784 O O . PRO A 1 100 ? 1.412 -3.698 -14.704 1.00 85.12 100 PRO A O 1
ATOM 787 N N . LEU A 1 101 ? 2.442 -3.992 -12.721 1.00 86.75 101 LEU A N 1
ATOM 788 C CA . LEU A 1 101 ? 3.752 -4.238 -13.299 1.00 86.75 101 LEU A CA 1
ATOM 789 C C . LEU A 1 101 ? 3.737 -5.551 -14.117 1.00 86.75 101 LEU A C 1
ATOM 791 O O . LEU A 1 101 ? 3.142 -6.538 -13.671 1.00 86.75 101 LEU A O 1
ATOM 795 N N . PRO A 1 102 ? 4.402 -5.618 -15.289 1.00 85.56 102 PRO A N 1
ATOM 796 C CA . PRO A 1 102 ? 4.494 -6.853 -16.062 1.00 85.56 102 PRO A CA 1
ATOM 797 C C . PRO A 1 102 ? 5.136 -7.994 -15.262 1.00 85.56 102 PRO A C 1
ATOM 799 O O . PRO A 1 102 ? 6.060 -7.785 -14.477 1.00 85.56 102 PRO A O 1
ATOM 802 N N . THR A 1 103 ? 4.705 -9.235 -15.510 1.00 76.44 103 THR A N 1
ATOM 803 C CA . THR A 1 103 ? 5.136 -10.421 -14.742 1.00 76.44 103 THR A CA 1
ATOM 804 C C . THR A 1 103 ? 6.652 -10.662 -14.765 1.00 76.44 103 THR A C 1
ATOM 806 O O . THR A 1 103 ? 7.194 -11.198 -13.799 1.00 76.44 103 THR A O 1
ATOM 809 N N . GLY A 1 104 ? 7.338 -10.251 -15.839 1.00 80.19 104 GLY A N 1
ATOM 810 C CA . GLY A 1 104 ? 8.791 -10.397 -16.006 1.00 80.19 104 GLY A CA 1
ATOM 811 C C . GLY A 1 104 ? 9.637 -9.290 -15.367 1.00 80.19 104 GLY A C 1
ATOM 812 O O . GLY A 1 104 ? 10.863 -9.376 -15.384 1.00 80.19 104 GLY A O 1
ATOM 813 N N . SER A 1 105 ? 9.017 -8.247 -14.818 1.00 84.12 105 SER A N 1
ATOM 814 C CA . SER A 1 105 ? 9.729 -7.128 -14.200 1.00 84.12 105 SER A CA 1
ATOM 815 C C . SER A 1 105 ? 10.023 -7.394 -12.721 1.00 84.12 105 SER A C 1
ATOM 817 O O . SER A 1 105 ? 9.286 -8.104 -12.036 1.00 84.12 105 SER A O 1
ATOM 819 N N . ASN A 1 106 ? 11.113 -6.810 -12.215 1.00 87.38 106 ASN A N 1
ATOM 820 C CA . ASN A 1 106 ? 11.529 -6.987 -10.827 1.00 87.38 106 ASN A CA 1
ATOM 821 C C . ASN A 1 106 ? 10.783 -6.000 -9.900 1.00 87.38 106 ASN A C 1
ATOM 823 O O . ASN A 1 106 ? 11.014 -4.790 -10.009 1.00 87.38 106 ASN A O 1
ATOM 827 N N . PRO A 1 107 ? 9.943 -6.483 -8.964 1.00 87.12 107 PRO A N 1
ATOM 828 C CA . PRO A 1 107 ? 9.164 -5.622 -8.074 1.00 87.12 107 PRO A CA 1
ATOM 829 C C . PRO A 1 107 ? 10.039 -4.838 -7.083 1.00 87.12 107 PRO A C 1
ATOM 831 O O . PRO A 1 107 ? 9.715 -3.706 -6.744 1.00 87.12 107 PRO A O 1
ATOM 834 N N . LEU A 1 108 ? 11.191 -5.377 -6.666 1.00 86.38 108 LEU A N 1
ATOM 835 C CA . LEU A 1 108 ? 12.118 -4.670 -5.773 1.00 86.38 108 LEU A CA 1
ATOM 836 C C . LEU A 1 108 ? 12.801 -3.498 -6.482 1.00 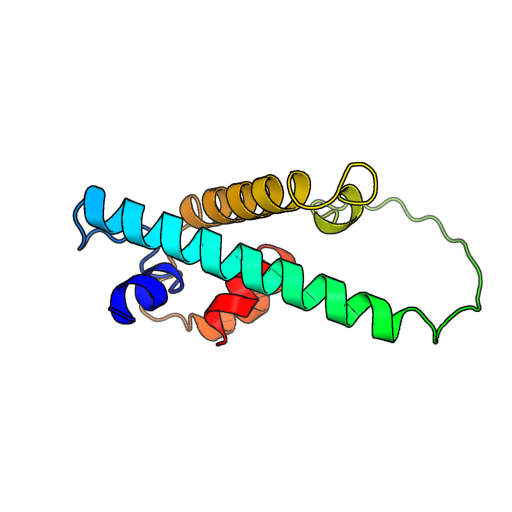86.38 108 LEU A C 1
ATOM 838 O O . LEU A 1 108 ? 13.036 -2.457 -5.871 1.00 86.38 108 LEU A O 1
ATOM 842 N N . SER A 1 109 ? 13.120 -3.651 -7.770 1.00 88.06 109 SER A N 1
ATOM 843 C CA . SER A 1 109 ? 13.637 -2.541 -8.579 1.00 88.06 109 SER A CA 1
ATOM 844 C C . SER A 1 109 ? 12.578 -1.461 -8.769 1.00 88.06 109 SER A C 1
ATOM 846 O O . SER A 1 109 ? 12.908 -0.281 -8.692 1.00 88.06 109 SER A O 1
ATOM 848 N N . TRP A 1 110 ? 11.313 -1.856 -8.948 1.00 91.19 110 TRP A N 1
ATOM 849 C CA . TRP A 1 110 ? 10.201 -0.914 -9.028 1.00 91.19 110 TRP A CA 1
ATOM 850 C C . TRP A 1 110 ? 10.081 -0.094 -7.743 1.00 91.19 110 TRP A C 1
ATOM 852 O O . TRP A 1 110 ? 10.152 1.126 -7.818 1.00 91.19 110 TRP A O 1
ATOM 862 N N . TRP A 1 111 ? 10.054 -0.742 -6.572 1.00 91.56 111 TRP A N 1
ATOM 863 C CA . TRP A 1 111 ? 10.002 -0.050 -5.277 1.00 91.56 111 TRP A CA 1
ATOM 864 C C . TRP A 1 111 ? 11.170 0.912 -5.046 1.00 91.56 111 TRP A C 1
ATOM 866 O O . TRP A 1 111 ? 10.992 1.952 -4.422 1.00 91.56 111 TRP A O 1
ATOM 876 N N . LYS A 1 112 ? 12.367 0.613 -5.566 1.00 88.19 112 LYS A N 1
ATOM 877 C CA . LYS A 1 112 ? 13.500 1.553 -5.505 1.00 88.19 112 LYS A CA 1
ATOM 878 C C . LYS A 1 112 ? 13.253 2.819 -6.326 1.00 88.19 112 LYS A C 1
ATOM 880 O O . LYS A 1 112 ? 13.657 3.891 -5.895 1.00 88.19 112 LYS A O 1
ATOM 885 N N . MET A 1 113 ? 12.611 2.693 -7.486 1.00 88.56 113 MET A N 1
ATOM 886 C CA . MET A 1 113 ? 12.295 3.821 -8.369 1.00 88.56 113 MET A CA 1
ATOM 887 C C . MET A 1 113 ? 11.083 4.613 -7.874 1.00 88.56 113 MET A C 1
ATOM 889 O O . MET A 1 113 ? 11.045 5.831 -8.004 1.00 88.56 113 MET A O 1
ATOM 893 N N . SER A 1 114 ? 10.097 3.927 -7.303 1.00 87.88 114 SER A N 1
ATOM 894 C CA . SER A 1 114 ? 8.843 4.517 -6.848 1.00 87.88 114 SER A CA 1
A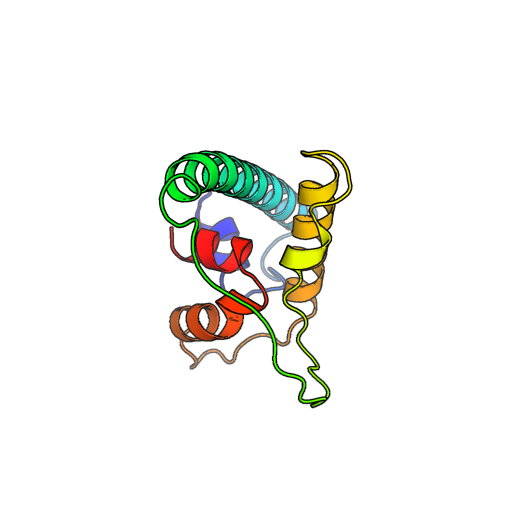TOM 895 C C . SER A 1 114 ? 8.852 4.907 -5.367 1.00 87.88 114 SER A C 1
ATOM 897 O O . SER A 1 114 ? 7.868 5.473 -4.902 1.00 87.88 114 SER A O 1
ATOM 899 N N . LYS A 1 115 ? 9.969 4.710 -4.644 1.00 88.38 115 LYS A N 1
ATOM 900 C CA . LYS A 1 115 ? 10.148 5.133 -3.240 1.00 88.38 115 LYS A CA 1
ATOM 901 C C . LYS A 1 115 ? 9.785 6.603 -3.022 1.00 88.38 115 LYS A C 1
ATOM 903 O O . LYS A 1 115 ? 9.159 6.925 -2.026 1.00 88.38 115 LYS A O 1
ATOM 908 N N . SER A 1 116 ? 10.144 7.490 -3.950 1.00 85.38 116 SER A N 1
ATOM 909 C CA . SER A 1 116 ? 9.817 8.920 -3.840 1.00 85.38 116 SER A CA 1
ATOM 910 C C . SER A 1 116 ? 8.318 9.208 -3.958 1.00 85.38 116 SER A C 1
ATOM 912 O O . SER A 1 116 ? 7.848 10.209 -3.434 1.00 85.38 116 SER A O 1
ATOM 914 N N . LYS A 1 117 ? 7.568 8.342 -4.652 1.00 87.56 117 LYS A N 1
ATOM 915 C CA . LYS A 1 117 ? 6.116 8.462 -4.841 1.00 87.56 117 LYS A CA 1
ATOM 916 C C . LYS A 1 117 ? 5.331 7.749 -3.737 1.00 87.56 117 LYS A C 1
ATOM 918 O O . LYS A 1 117 ? 4.244 8.189 -3.382 1.00 87.56 117 LYS A O 1
ATOM 923 N N . TYR A 1 118 ? 5.884 6.653 -3.224 1.00 90.69 118 TYR A N 1
ATOM 924 C CA . TYR A 1 118 ? 5.265 5.785 -2.229 1.00 90.69 118 TYR A CA 1
ATOM 925 C C . TYR A 1 118 ? 6.254 5.479 -1.091 1.00 90.69 118 TYR A C 1
ATOM 927 O O . TYR A 1 118 ? 6.760 4.354 -1.003 1.00 90.69 118 TYR A O 1
ATOM 935 N N . PRO A 1 119 ? 6.620 6.476 -0.269 1.00 87.81 119 PRO A N 1
ATOM 936 C CA . PRO A 1 119 ? 7.678 6.319 0.725 1.00 87.81 11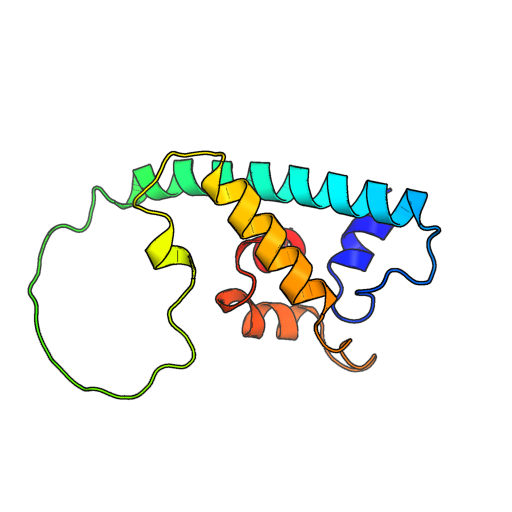9 PRO A CA 1
ATOM 937 C C . PRO A 1 119 ? 7.345 5.247 1.767 1.00 87.81 119 PRO A C 1
ATOM 939 O O . PRO A 1 119 ? 8.152 4.334 1.978 1.00 87.81 119 PRO A O 1
ATOM 942 N N . HIS A 1 120 ? 6.141 5.288 2.341 1.00 89.56 120 HIS A N 1
ATOM 943 C CA . HIS A 1 120 ? 5.746 4.384 3.418 1.00 89.56 120 HIS A CA 1
ATOM 944 C C . HIS A 1 120 ? 5.472 2.972 2.889 1.00 89.56 120 HIS A C 1
ATOM 946 O O . HIS A 1 120 ? 5.903 1.981 3.485 1.00 89.56 120 HIS A O 1
ATOM 952 N N . LEU A 1 121 ? 4.819 2.845 1.727 1.00 90.44 121 LEU A N 1
ATOM 953 C CA . LEU A 1 121 ? 4.598 1.537 1.106 1.00 90.44 121 LEU A CA 1
ATOM 954 C C . LEU A 1 121 ? 5.912 0.892 0.651 1.00 90.44 121 LEU A C 1
ATOM 956 O O . LEU A 1 121 ? 6.091 -0.310 0.842 1.00 90.44 121 LEU A O 1
ATOM 960 N N . ALA A 1 122 ? 6.852 1.666 0.097 1.00 89.94 122 ALA A N 1
ATOM 961 C CA . ALA A 1 122 ? 8.160 1.148 -0.306 1.00 89.94 122 ALA A CA 1
ATOM 962 C C . ALA A 1 122 ? 8.984 0.671 0.892 1.00 89.94 122 ALA A C 1
ATOM 964 O O . ALA A 1 122 ? 9.739 -0.299 0.785 1.00 89.94 122 ALA A O 1
ATOM 965 N N . GLN A 1 123 ? 8.856 1.345 2.032 1.00 88.06 123 GLN A N 1
ATOM 966 C CA . GLN A 1 123 ? 9.486 0.928 3.275 1.00 88.06 123 GLN A CA 1
ATOM 967 C C . GLN A 1 123 ? 8.865 -0.358 3.815 1.00 88.06 123 GLN A C 1
ATOM 969 O O . GLN A 1 123 ? 9.598 -1.294 4.139 1.00 88.06 123 GLN A O 1
ATOM 974 N N . LEU A 1 124 ? 7.533 -0.444 3.836 1.00 88.06 124 LEU A N 1
ATOM 975 C CA . LEU A 1 124 ? 6.821 -1.645 4.263 1.00 88.06 124 LEU A CA 1
ATOM 976 C C . LEU A 1 124 ? 7.136 -2.845 3.353 1.00 88.06 124 LEU A C 1
ATOM 978 O O . LEU A 1 124 ? 7.363 -3.943 3.847 1.00 88.06 124 LEU A O 1
ATOM 982 N N . ALA A 1 125 ? 7.236 -2.639 2.037 1.00 88.31 125 ALA A N 1
ATOM 983 C CA . ALA A 1 125 ? 7.556 -3.687 1.064 1.00 88.31 125 ALA A CA 1
ATOM 984 C C . ALA A 1 125 ? 8.990 -4.242 1.171 1.00 88.31 125 ALA A C 1
ATOM 986 O O . ALA A 1 125 ? 9.288 -5.294 0.604 1.00 88.31 125 ALA A O 1
ATOM 987 N N . ARG A 1 126 ? 9.898 -3.533 1.854 1.00 83.75 126 ARG A N 1
ATOM 988 C CA . ARG A 1 126 ? 11.295 -3.956 2.054 1.00 83.75 126 ARG A CA 1
ATOM 989 C C . ARG A 1 126 ? 11.523 -4.764 3.332 1.00 83.75 126 ARG A C 1
ATOM 991 O O . ARG A 1 126 ? 12.606 -5.337 3.457 1.00 83.75 126 ARG A O 1
ATOM 998 N N . ARG A 1 127 ? 10.573 -4.744 4.268 1.00 73.31 127 ARG A N 1
ATOM 999 C CA . ARG A 1 127 ? 10.626 -5.478 5.541 1.00 73.31 127 ARG A CA 1
ATOM 1000 C C . ARG A 1 127 ? 10.250 -6.948 5.339 1.00 73.31 127 ARG A C 1
ATOM 1002 O O . ARG A 1 127 ? 10.866 -7.787 6.032 1.00 73.31 127 ARG A O 1
#

Sequence (127 aa):
MRLNTASYLDPRFLRLIHLERDQQQKVREKIKGELTVIAEEEVDKEDEEVAAMATGTAPGENHNQCYGEPFWECADTLGGTSAIGAVLQQEMLTYESETPLPTGSNPLSWWKMSKSKYPHLAQLARR

InterPro domains:
  IPR008906 HAT, C-terminal dimerisation domain [PF05699] (97-126)
  IPR012337 Ribonuclease H-like superfamily [SSF53098] (5-127)

Secondary structure (DSSP, 8-state):
--HHHHHHTSTTSTT-TTS-HHHHHHHHHHHHHHHHHHHHHHHHHHHHHTTS--------------S---GGGGGGGS-TTHHHHHHHHHHHHHHHTSPPPPTTS-HHHHHHHHTTTSHHHHHHTT-

Radius of gyration: 17.23 Å; chains: 1; bounding box: 38×47×33 Å